Protein AF-A0A8T8SEA4-F1 (afdb_monomer_lite)

Organism: NCBI:txid13290

pLDDT: mean 85.27, std 10.33, range [53.69, 97.31]

Structure (mmCIF, N/CA/C/O backbone):
data_AF-A0A8T8SEA4-F1
#
_entry.id   AF-A0A8T8SEA4-F1
#
loop_
_atom_site.group_PDB
_atom_site.id
_atom_site.type_symbol
_atom_site.label_atom_id
_atom_site.label_alt_id
_atom_site.label_comp_id
_atom_site.label_asym_id
_atom_site.label_entity_id
_atom_site.label_seq_id
_atom_site.pdbx_PDB_ins_code
_atom_site.Cartn_x
_atom_site.Cartn_y
_atom_site.Cartn_z
_atom_site.occupancy
_atom_site.B_iso_or_equiv
_atom_site.auth_seq_id
_atom_site.auth_comp_id
_atom_site.auth_asym_id
_atom_site.auth_atom_id
_atom_site.pdbx_PDB_model_num
ATOM 1 N N . MET A 1 1 ? 4.363 12.316 6.970 1.00 59.62 1 MET A N 1
ATOM 2 C CA . MET A 1 1 ? 4.408 13.245 5.821 1.00 59.62 1 MET A CA 1
ATOM 3 C C . MET A 1 1 ? 4.493 12.408 4.557 1.00 59.62 1 MET A C 1
ATOM 5 O O . MET A 1 1 ? 5.289 11.479 4.533 1.00 59.62 1 MET A O 1
ATOM 9 N N . ILE A 1 2 ? 3.652 12.668 3.554 1.00 75.50 2 ILE A N 1
ATOM 10 C CA . ILE A 1 2 ? 3.739 11.982 2.256 1.00 75.50 2 ILE A CA 1
ATOM 11 C C . ILE A 1 2 ? 5.000 12.452 1.547 1.00 75.50 2 ILE A C 1
ATOM 13 O O . ILE A 1 2 ? 5.141 13.638 1.251 1.00 75.50 2 ILE A O 1
ATOM 17 N N . SER A 1 3 ? 5.918 11.523 1.288 1.00 82.81 3 SER A N 1
ATOM 18 C CA . SER A 1 3 ? 7.099 11.805 0.481 1.00 82.81 3 SER A CA 1
ATOM 19 C C . SER A 1 3 ? 6.691 11.828 -0.989 1.00 82.81 3 SER A C 1
ATOM 21 O O . SER A 1 3 ? 6.716 10.805 -1.669 1.00 82.81 3 SER A O 1
ATOM 23 N N . LYS A 1 4 ? 6.255 12.998 -1.470 1.00 88.56 4 LYS A N 1
ATOM 24 C CA . LYS A 1 4 ? 5.834 13.206 -2.868 1.00 88.56 4 LYS A CA 1
ATOM 25 C C . LYS A 1 4 ? 6.918 12.752 -3.854 1.00 88.56 4 LYS A C 1
ATOM 27 O O . LYS A 1 4 ? 6.603 12.125 -4.854 1.00 88.56 4 LYS A O 1
ATOM 32 N N . TRP A 1 5 ? 8.185 12.971 -3.501 1.00 90.25 5 TRP A N 1
ATOM 33 C CA . TRP A 1 5 ? 9.354 12.569 -4.284 1.00 90.25 5 TRP A CA 1
ATOM 34 C C . TRP A 1 5 ? 9.441 11.063 -4.547 1.00 90.25 5 TRP A C 1
ATOM 36 O O . TRP A 1 5 ? 9.825 10.675 -5.644 1.00 90.25 5 TRP A O 1
ATOM 46 N N . LEU A 1 6 ? 9.046 10.214 -3.589 1.00 92.50 6 LEU A N 1
ATOM 47 C CA . LEU A 1 6 ? 9.066 8.760 -3.792 1.00 92.50 6 LEU A CA 1
ATOM 48 C C . LEU A 1 6 ? 8.032 8.324 -4.832 1.00 92.50 6 LEU A C 1
ATOM 50 O O . LEU A 1 6 ? 8.341 7.514 -5.697 1.00 92.50 6 LEU A O 1
ATOM 54 N N . PHE A 1 7 ? 6.830 8.900 -4.783 1.00 92.38 7 PHE A N 1
ATOM 55 C CA . PHE A 1 7 ? 5.761 8.574 -5.727 1.00 92.38 7 PHE A CA 1
ATOM 56 C C . PHE A 1 7 ? 6.018 9.159 -7.119 1.00 92.38 7 PHE A C 1
ATOM 58 O O . PHE A 1 7 ? 5.872 8.451 -8.111 1.00 92.38 7 PHE A O 1
ATOM 65 N N . SER A 1 8 ? 6.449 10.423 -7.204 1.00 93.31 8 SER A N 1
ATOM 66 C CA . SER A 1 8 ? 6.822 11.046 -8.479 1.00 93.31 8 SER A CA 1
ATOM 67 C C . SER A 1 8 ? 8.018 10.340 -9.120 1.00 93.31 8 SER A C 1
ATOM 69 O O . SER A 1 8 ? 8.001 10.087 -10.319 1.00 93.31 8 SER A O 1
ATOM 71 N N . GLY A 1 9 ? 9.031 9.981 -8.324 1.00 94.25 9 GLY A N 1
ATOM 72 C CA . GLY A 1 9 ? 10.193 9.229 -8.792 1.00 94.25 9 GLY A CA 1
ATOM 73 C C . GLY A 1 9 ? 9.828 7.825 -9.270 1.00 94.25 9 GLY A C 1
ATOM 74 O O . GLY A 1 9 ? 10.262 7.430 -10.345 1.00 94.25 9 GLY A O 1
ATOM 75 N N . ALA A 1 10 ? 8.966 7.109 -8.539 1.00 94.56 10 ALA A N 1
ATOM 76 C CA . ALA A 1 10 ? 8.465 5.805 -8.969 1.00 94.56 10 ALA A CA 1
ATOM 77 C C . ALA A 1 10 ? 7.734 5.880 -10.320 1.00 94.56 10 ALA A C 1
ATOM 79 O O . ALA A 1 10 ? 8.012 5.081 -11.209 1.00 94.56 10 ALA A O 1
ATOM 80 N N . ALA A 1 11 ? 6.856 6.873 -10.500 1.00 93.75 11 ALA A N 1
ATOM 81 C CA . ALA A 1 11 ? 6.133 7.071 -11.755 1.00 93.75 11 ALA A CA 1
ATOM 82 C C . ALA A 1 11 ? 7.068 7.436 -12.921 1.00 93.75 11 ALA A C 1
ATOM 84 O O . ALA A 1 11 ? 6.921 6.897 -14.015 1.00 93.75 11 ALA A O 1
ATOM 85 N N . LEU A 1 12 ? 8.044 8.321 -12.691 1.00 95.75 12 LEU A N 1
ATOM 86 C CA . LEU A 1 12 ? 9.046 8.693 -13.696 1.00 95.75 12 LEU A CA 1
ATOM 87 C C . LEU A 1 12 ? 9.894 7.494 -14.124 1.00 95.75 12 LEU A C 1
ATOM 89 O O . LEU A 1 12 ? 10.120 7.305 -15.316 1.00 95.75 12 LEU A O 1
ATOM 93 N N . LEU A 1 13 ? 10.341 6.682 -13.166 1.00 95.88 13 LEU A N 1
ATOM 94 C CA . LEU A 1 13 ? 11.125 5.480 -13.441 1.00 95.88 13 LEU A CA 1
ATOM 95 C C . LEU A 1 13 ? 10.314 4.421 -14.181 1.00 95.88 13 LEU A C 1
ATOM 97 O O . LEU A 1 13 ? 10.864 3.750 -15.048 1.00 95.88 13 LEU A O 1
ATOM 101 N N . GLU A 1 14 ? 9.015 4.310 -13.904 1.00 94.69 14 GLU A N 1
ATOM 102 C CA . GLU A 1 14 ? 8.158 3.405 -14.665 1.00 94.69 14 GLU A CA 1
ATOM 103 C C . GLU A 1 14 ? 7.888 3.873 -16.087 1.00 94.69 14 GLU A C 1
ATOM 105 O O . GLU A 1 14 ? 7.930 3.084 -17.021 1.00 94.69 14 GLU A O 1
ATOM 110 N N . ILE A 1 15 ? 7.669 5.165 -16.300 1.00 94.25 15 ILE A N 1
ATOM 111 C CA . ILE A 1 15 ? 7.559 5.689 -17.666 1.00 94.25 15 ILE A CA 1
ATOM 112 C C . ILE A 1 15 ? 8.897 5.514 -18.401 1.00 94.25 15 ILE A C 1
ATOM 114 O O . ILE A 1 15 ? 8.921 5.127 -19.568 1.00 94.25 15 ILE A O 1
ATOM 118 N N . GLY A 1 16 ? 10.012 5.750 -17.705 1.00 93.56 16 GLY A N 1
ATOM 119 C CA . GLY A 1 16 ? 11.361 5.564 -18.232 1.00 93.56 16 GLY A CA 1
ATOM 120 C C . GLY A 1 16 ? 11.682 4.112 -18.592 1.00 93.56 16 GLY A C 1
ATOM 121 O O . GLY A 1 16 ? 12.332 3.880 -19.611 1.00 93.56 16 GLY A O 1
ATOM 122 N N . SER A 1 17 ? 11.195 3.137 -17.814 1.00 94.25 17 SER A N 1
ATOM 123 C CA . SER A 1 17 ? 11.365 1.713 -18.123 1.00 94.25 17 SER A CA 1
ATOM 124 C C . SER A 1 17 ? 10.710 1.396 -19.470 1.00 94.25 17 SER A C 1
A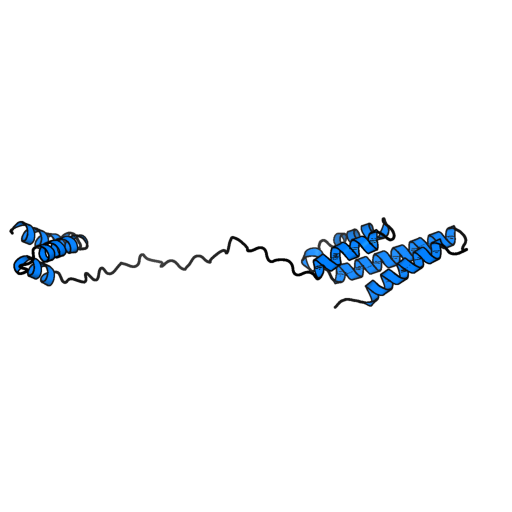TOM 126 O O . SER A 1 17 ? 11.379 0.926 -20.390 1.00 94.25 17 SER A O 1
ATOM 128 N N . TRP A 1 18 ? 9.448 1.781 -19.659 1.00 93.56 18 TRP A N 1
ATOM 129 C CA . TRP A 1 18 ? 8.727 1.583 -20.917 1.00 93.56 18 TRP A CA 1
ATOM 130 C C . TRP A 1 18 ? 9.315 2.367 -22.090 1.00 93.56 18 TRP A C 1
ATOM 132 O O . TRP A 1 18 ? 9.385 1.835 -23.196 1.00 93.56 18 TRP A O 1
ATOM 142 N N . ALA A 1 19 ? 9.810 3.585 -21.863 1.00 93.81 19 ALA A N 1
ATOM 143 C CA . ALA A 1 19 ? 10.525 4.339 -22.891 1.00 93.81 19 ALA A CA 1
ATOM 144 C C . ALA A 1 19 ? 11.782 3.591 -23.369 1.00 93.81 19 ALA A C 1
ATOM 146 O O . ALA A 1 19 ? 12.043 3.532 -24.569 1.00 93.81 19 ALA A O 1
ATOM 147 N N . SER A 1 20 ? 12.516 2.945 -22.456 1.00 92.88 20 SER A N 1
ATOM 148 C CA . SER A 1 20 ? 13.656 2.096 -22.813 1.00 92.88 20 SER A CA 1
ATOM 149 C C . SER A 1 20 ? 13.247 0.869 -23.631 1.00 92.88 20 SER A C 1
ATOM 151 O O . SER A 1 20 ? 14.011 0.441 -24.492 1.00 92.88 20 SER A O 1
ATOM 153 N N . ALA A 1 21 ? 12.067 0.296 -23.389 1.00 90.81 21 ALA A N 1
ATOM 154 C CA . ALA A 1 21 ? 11.589 -0.865 -24.143 1.00 90.81 21 ALA A CA 1
ATOM 155 C C . ALA A 1 21 ? 11.220 -0.531 -25.601 1.00 90.81 21 ALA A C 1
ATOM 157 O O . ALA A 1 21 ? 11.273 -1.411 -26.453 1.00 90.81 21 ALA A O 1
ATOM 158 N N . VAL A 1 22 ? 10.849 0.724 -25.881 1.00 93.25 22 VAL A N 1
ATOM 159 C CA . VAL A 1 22 ? 10.450 1.203 -27.222 1.00 93.25 22 VAL A CA 1
ATOM 160 C C . VAL A 1 22 ? 11.600 1.921 -27.946 1.00 93.25 22 VAL A C 1
ATOM 162 O O . VAL A 1 22 ? 11.490 2.249 -29.121 1.00 93.25 22 VAL A O 1
ATOM 165 N N . SER A 1 23 ? 12.713 2.175 -27.259 1.00 92.25 23 SER A N 1
ATOM 166 C CA . SER A 1 23 ? 13.885 2.822 -27.851 1.00 92.25 23 SER A CA 1
ATOM 167 C C . SER A 1 23 ? 14.616 1.925 -28.859 1.00 92.25 23 SER A C 1
ATOM 169 O O . SER A 1 23 ? 14.666 0.709 -28.684 1.00 92.25 23 SER A O 1
ATOM 171 N N . ASP A 1 24 ? 15.273 2.535 -29.851 1.00 93.00 24 ASP A N 1
ATOM 172 C CA . ASP A 1 24 ? 16.129 1.859 -30.848 1.00 93.00 24 ASP A CA 1
ATOM 173 C C . ASP A 1 24 ? 17.479 1.375 -30.267 1.00 93.00 24 ASP A C 1
ATOM 175 O O . ASP A 1 24 ? 18.524 1.390 -30.922 1.00 93.00 24 ASP A O 1
ATOM 179 N N . LEU A 1 25 ? 17.492 0.969 -28.997 1.00 92.50 25 LEU A N 1
ATOM 180 C CA . LEU A 1 25 ? 18.674 0.435 -28.338 1.00 92.50 25 LEU A CA 1
ATOM 181 C C . LEU A 1 25 ? 18.855 -1.057 -28.649 1.00 92.50 25 LEU A C 1
ATOM 183 O O . LEU A 1 25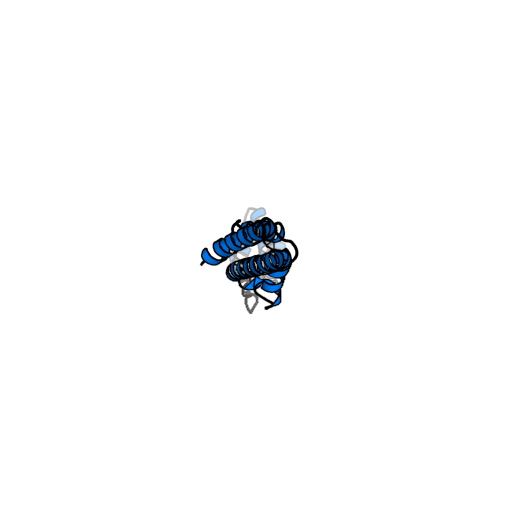 ? 17.884 -1.789 -28.860 1.00 92.50 25 LEU A O 1
ATOM 187 N N . PRO A 1 26 ? 20.098 -1.566 -28.591 1.00 95.94 26 PRO A N 1
ATOM 188 C CA . PRO A 1 26 ? 20.341 -2.999 -28.592 1.00 95.94 26 PRO A CA 1
ATOM 189 C C . PRO A 1 26 ? 19.537 -3.695 -27.486 1.00 95.94 26 PRO A C 1
ATOM 191 O O . PRO A 1 26 ? 19.526 -3.238 -26.343 1.00 95.94 26 PRO A O 1
ATOM 194 N N . VAL A 1 27 ? 18.935 -4.848 -27.799 1.00 94.56 27 VAL A N 1
ATOM 195 C CA . VAL A 1 27 ? 18.001 -5.573 -26.909 1.00 94.56 27 VAL A CA 1
ATOM 196 C C . VAL A 1 27 ? 18.545 -5.768 -25.491 1.00 94.56 27 VAL A C 1
ATOM 198 O O . VAL A 1 27 ? 17.820 -5.583 -24.521 1.00 94.56 27 VAL A O 1
ATOM 201 N N . HIS A 1 28 ? 19.828 -6.103 -25.345 1.00 94.38 28 HIS A N 1
ATOM 202 C CA . HIS A 1 28 ? 20.451 -6.309 -24.035 1.00 94.38 28 HIS A CA 1
ATOM 203 C C . HIS A 1 28 ? 20.549 -5.015 -23.209 1.00 94.38 28 HIS A C 1
ATOM 205 O O . HIS A 1 28 ? 20.360 -5.047 -21.995 1.00 94.38 28 HIS A O 1
ATOM 211 N N . GLN A 1 29 ? 20.813 -3.877 -23.858 1.00 95.31 29 GLN A N 1
ATOM 212 C CA . GLN A 1 29 ? 20.866 -2.567 -23.203 1.00 95.31 29 GLN A CA 1
ATOM 213 C C . GLN A 1 29 ? 19.459 -2.116 -22.828 1.00 95.31 29 GLN A C 1
ATOM 215 O O . GLN A 1 29 ? 19.236 -1.737 -21.681 1.00 95.31 29 GLN A O 1
ATOM 220 N N . ALA A 1 30 ? 18.507 -2.243 -23.758 1.00 95.00 30 ALA A N 1
ATOM 221 C CA . ALA A 1 30 ? 17.101 -1.940 -23.521 1.00 95.00 30 ALA A CA 1
ATOM 222 C C . ALA A 1 30 ? 16.531 -2.775 -22.364 1.00 95.00 30 ALA A C 1
ATOM 224 O O . ALA A 1 30 ? 15.882 -2.232 -21.476 1.00 95.00 30 ALA A O 1
ATOM 225 N N . ALA A 1 31 ? 16.826 -4.078 -22.319 1.00 94.38 31 ALA A N 1
ATOM 226 C CA . ALA A 1 31 ? 16.386 -4.969 -21.249 1.00 94.38 31 ALA A CA 1
ATOM 227 C C . ALA A 1 31 ? 17.002 -4.607 -19.889 1.00 94.38 31 ALA A C 1
ATOM 229 O O . ALA A 1 31 ? 16.303 -4.621 -18.877 1.00 94.38 31 ALA A O 1
ATOM 230 N N . LEU A 1 32 ? 18.294 -4.258 -19.848 1.00 96.06 32 LEU A N 1
ATOM 231 C CA . LEU A 1 32 ? 18.966 -3.861 -18.609 1.00 96.06 32 LEU A CA 1
ATOM 232 C C . LEU A 1 32 ? 18.426 -2.527 -18.070 1.00 96.06 32 LEU A C 1
ATOM 234 O O . LEU A 1 32 ? 18.147 -2.405 -16.875 1.00 96.06 32 LEU A O 1
ATOM 238 N N . LEU A 1 33 ? 18.256 -1.535 -18.945 1.00 95.88 33 LEU A N 1
ATOM 239 C CA . LEU A 1 33 ? 17.671 -0.236 -18.605 1.00 95.88 33 LEU A CA 1
ATOM 240 C C . LEU A 1 33 ? 16.219 -0.391 -18.152 1.00 95.88 33 LEU A C 1
ATOM 242 O O . LEU A 1 33 ? 15.851 0.146 -17.111 1.00 95.88 33 LEU A O 1
ATOM 246 N N . TYR A 1 34 ? 15.428 -1.196 -18.865 1.00 96.00 34 TYR A N 1
ATOM 247 C CA . TYR A 1 34 ? 14.064 -1.533 -18.474 1.00 96.00 34 TYR A CA 1
ATOM 248 C C . TYR A 1 34 ? 14.023 -2.150 -17.073 1.00 96.00 34 TYR A C 1
ATOM 250 O O . TYR A 1 34 ? 13.361 -1.618 -16.186 1.00 96.00 34 TYR A O 1
ATOM 258 N N . ALA A 1 35 ? 14.761 -3.241 -16.846 1.00 95.69 35 ALA A N 1
ATOM 259 C CA . ALA A 1 35 ? 14.715 -3.984 -15.589 1.00 95.69 35 ALA A CA 1
ATOM 260 C C . ALA A 1 35 ? 15.225 -3.156 -14.400 1.00 95.69 35 ALA A C 1
ATOM 262 O O . ALA A 1 35 ? 14.649 -3.219 -13.312 1.00 95.69 35 ALA A O 1
ATOM 263 N N . SER A 1 36 ? 16.277 -2.356 -14.598 1.00 96.44 36 SER A N 1
ATOM 264 C CA . SER A 1 36 ? 16.821 -1.489 -13.549 1.00 96.44 36 SER A CA 1
ATOM 265 C C . SER A 1 36 ? 15.891 -0.320 -13.224 1.00 96.44 36 SER A C 1
ATOM 267 O O . SER A 1 36 ? 15.625 -0.078 -12.045 1.00 96.44 36 SER A O 1
ATOM 269 N N . ALA A 1 37 ? 15.334 0.359 -14.232 1.00 96.31 37 ALA A N 1
ATOM 270 C CA . ALA A 1 37 ? 14.377 1.444 -14.029 1.00 96.31 37 ALA A CA 1
ATOM 271 C C . ALA A 1 37 ? 13.078 0.932 -13.389 1.00 96.31 37 ALA A C 1
ATOM 273 O O . ALA A 1 37 ? 12.638 1.479 -12.378 1.00 96.31 37 ALA A O 1
ATOM 274 N N . HIS A 1 38 ? 12.518 -0.168 -13.901 1.00 96.81 38 HIS A N 1
ATOM 275 C CA . HIS A 1 38 ? 11.324 -0.809 -13.349 1.00 96.81 38 HIS A CA 1
ATOM 276 C C . HIS A 1 38 ? 11.549 -1.294 -11.906 1.00 96.81 38 HIS A C 1
ATOM 278 O O . HIS A 1 38 ? 10.728 -1.049 -11.017 1.00 96.81 38 HIS A O 1
ATOM 284 N N . GLY A 1 39 ? 12.697 -1.927 -11.642 1.00 96.88 39 GLY A N 1
ATOM 285 C CA . GLY A 1 39 ? 13.094 -2.369 -10.306 1.00 96.88 39 GLY A CA 1
ATOM 286 C C . GLY A 1 39 ? 13.229 -1.215 -9.319 1.00 96.88 39 GLY A C 1
ATOM 287 O O . GLY A 1 39 ? 12.679 -1.270 -8.217 1.00 96.88 39 GLY A O 1
ATOM 288 N N . LEU A 1 40 ? 13.901 -0.134 -9.719 1.00 97.31 40 LEU A N 1
ATOM 289 C CA . LEU A 1 40 ? 14.064 1.045 -8.874 1.00 97.31 40 LEU A CA 1
ATOM 290 C C . LEU A 1 40 ? 12.724 1.760 -8.640 1.00 97.31 40 LEU A C 1
ATOM 292 O O . LEU A 1 40 ? 12.430 2.144 -7.508 1.00 97.31 40 LEU A O 1
ATOM 296 N N . GLY A 1 41 ? 11.879 1.871 -9.669 1.00 96.50 41 GLY A N 1
ATOM 297 C CA . GLY A 1 41 ? 10.536 2.440 -9.562 1.00 96.50 41 GLY A CA 1
ATOM 298 C C . GLY A 1 41 ? 9.650 1.650 -8.598 1.00 96.50 41 GLY A C 1
ATOM 299 O O . GLY A 1 41 ? 9.055 2.223 -7.682 1.00 96.50 41 GLY A O 1
ATOM 300 N N . SER A 1 42 ? 9.655 0.321 -8.722 1.00 96.88 42 SER A N 1
ATOM 301 C CA . SER A 1 42 ? 8.959 -0.595 -7.811 1.00 96.88 42 SER A CA 1
ATOM 302 C C . SER A 1 42 ? 9.458 -0.473 -6.368 1.00 96.88 42 SER A C 1
ATOM 304 O O . SER A 1 42 ? 8.656 -0.455 -5.431 1.00 96.88 42 SER A O 1
ATOM 306 N N . ALA A 1 43 ? 10.771 -0.334 -6.161 1.00 96.56 43 ALA A N 1
ATOM 307 C CA . ALA A 1 43 ? 11.354 -0.133 -4.834 1.00 96.56 43 ALA A CA 1
ATOM 308 C C . ALA A 1 43 ? 10.951 1.219 -4.222 1.00 96.56 43 ALA A C 1
ATOM 310 O O . ALA A 1 43 ? 10.580 1.280 -3.047 1.00 96.56 43 ALA A O 1
ATOM 311 N N . MET A 1 44 ? 10.963 2.298 -5.014 1.00 96.06 44 MET A N 1
ATOM 312 C CA . MET A 1 44 ? 10.526 3.626 -4.570 1.00 96.06 44 MET A CA 1
ATOM 313 C C . MET A 1 44 ? 9.039 3.646 -4.211 1.00 96.06 44 MET A C 1
ATOM 315 O O . MET A 1 44 ? 8.671 4.221 -3.182 1.00 96.06 44 MET A O 1
ATOM 319 N N . LEU A 1 45 ? 8.193 2.977 -5.001 1.00 94.88 45 LEU A N 1
ATOM 320 C CA . LEU A 1 45 ? 6.771 2.821 -4.703 1.00 94.88 45 LEU A CA 1
ATOM 321 C C . LEU A 1 45 ? 6.567 2.059 -3.390 1.00 94.88 45 LEU A C 1
ATOM 323 O O . LEU A 1 45 ? 5.864 2.541 -2.499 1.00 94.88 45 LEU A O 1
ATOM 327 N N . ALA A 1 46 ? 7.214 0.900 -3.244 1.00 95.06 46 ALA A N 1
ATOM 328 C CA . ALA A 1 46 ? 7.121 0.081 -2.042 1.00 95.06 46 ALA A CA 1
ATOM 329 C C . ALA A 1 46 ? 7.572 0.850 -0.792 1.00 95.06 46 ALA A C 1
ATOM 331 O O . ALA A 1 46 ? 6.873 0.838 0.224 1.00 95.06 46 ALA A O 1
ATOM 332 N N . ALA A 1 47 ? 8.681 1.591 -0.876 1.00 94.00 47 ALA A N 1
ATOM 333 C CA . ALA A 1 47 ? 9.160 2.449 0.204 1.00 94.00 47 ALA A CA 1
ATOM 334 C C . ALA A 1 47 ? 8.171 3.582 0.526 1.00 94.00 47 ALA A C 1
ATOM 336 O O . ALA A 1 47 ? 7.843 3.803 1.695 1.00 94.00 47 ALA A O 1
ATOM 337 N N . GLY A 1 48 ? 7.653 4.276 -0.494 1.00 93.19 48 GLY A N 1
ATOM 338 C CA . GLY A 1 48 ? 6.685 5.363 -0.327 1.00 93.19 48 GLY A CA 1
ATOM 339 C C . GLY A 1 48 ? 5.405 4.903 0.368 1.00 93.19 48 GLY A C 1
ATOM 340 O O . GLY A 1 48 ? 4.913 5.561 1.287 1.00 93.19 48 GLY A O 1
ATOM 341 N N . ILE A 1 49 ? 4.909 3.730 -0.013 1.00 92.38 49 ILE A N 1
ATOM 342 C CA . ILE A 1 49 ? 3.725 3.108 0.573 1.00 92.38 49 ILE A CA 1
ATOM 343 C C . ILE A 1 49 ? 4.002 2.615 1.991 1.00 92.38 49 ILE A C 1
ATOM 345 O O . ILE A 1 49 ? 3.235 2.919 2.903 1.00 92.38 49 ILE A O 1
ATOM 349 N N . TRP A 1 50 ? 5.110 1.914 2.221 1.00 92.06 50 TRP A N 1
ATOM 350 C CA . TRP A 1 50 ? 5.478 1.423 3.550 1.00 92.06 50 TRP A CA 1
ATOM 351 C C . TRP A 1 50 ? 5.637 2.560 4.576 1.00 92.06 50 TRP A C 1
ATOM 353 O O . TRP A 1 50 ? 5.192 2.439 5.722 1.00 92.06 50 TRP A O 1
ATOM 363 N N . LEU A 1 51 ? 6.178 3.709 4.155 1.00 90.50 51 LEU A N 1
ATOM 364 C CA . LEU A 1 51 ? 6.251 4.925 4.974 1.00 90.50 51 LEU A CA 1
ATOM 365 C C . LEU A 1 51 ? 4.875 5.539 5.269 1.00 90.50 51 LEU A C 1
ATOM 367 O O . LEU A 1 51 ? 4.712 6.195 6.304 1.00 90.50 51 LEU A O 1
ATOM 371 N N . LEU A 1 52 ? 3.890 5.325 4.395 1.00 90.12 52 LEU A N 1
ATOM 372 C CA . LEU A 1 52 ? 2.513 5.785 4.567 1.00 90.12 52 LEU A CA 1
ATOM 373 C C . LEU A 1 52 ? 1.674 4.830 5.434 1.00 90.12 52 LEU A C 1
ATOM 375 O O . LEU A 1 52 ? 0.740 5.270 6.105 1.00 90.12 52 LEU A O 1
ATOM 379 N N . LEU A 1 53 ? 2.023 3.540 5.476 1.00 89.62 53 LEU A N 1
ATOM 380 C CA . LEU A 1 53 ? 1.300 2.530 6.248 1.00 89.62 53 LEU A CA 1
ATOM 381 C C . LEU A 1 53 ? 1.275 2.861 7.759 1.00 89.62 53 LEU A C 1
ATOM 383 O O . LEU A 1 53 ? 2.309 3.221 8.338 1.00 89.62 53 LEU A O 1
ATOM 387 N N . PRO A 1 54 ? 0.129 2.672 8.445 1.00 87.19 54 PRO A N 1
ATOM 388 C CA . PRO A 1 54 ? 0.045 2.678 9.905 1.00 87.19 54 PRO A CA 1
ATOM 389 C C . PRO A 1 54 ? 0.975 1.637 10.543 1.00 87.19 54 PRO A C 1
ATOM 391 O O . PRO A 1 54 ? 1.152 0.552 9.992 1.00 87.19 54 PRO A O 1
ATOM 394 N N . ARG A 1 55 ? 1.498 1.916 11.750 1.00 85.25 55 ARG A N 1
ATOM 395 C CA . ARG A 1 55 ? 2.460 1.040 12.461 1.00 85.25 55 ARG A CA 1
ATOM 396 C C . ARG A 1 55 ? 2.045 -0.437 12.496 1.00 85.25 55 ARG A C 1
ATOM 398 O O . ARG A 1 55 ? 2.887 -1.296 12.279 1.00 85.25 55 ARG A O 1
ATOM 405 N N . ARG A 1 56 ? 0.749 -0.723 12.669 1.00 85.81 56 ARG A N 1
ATOM 406 C CA . ARG A 1 56 ? 0.201 -2.092 12.701 1.00 85.81 56 ARG A CA 1
ATOM 407 C C . ARG A 1 56 ? 0.423 -2.915 11.423 1.00 85.81 56 ARG A C 1
ATOM 409 O O . ARG A 1 56 ? 0.420 -4.129 11.508 1.00 85.81 56 ARG A O 1
ATOM 416 N N . TYR A 1 57 ? 0.588 -2.273 10.263 1.00 85.62 57 TYR A N 1
ATOM 417 C CA . TYR A 1 57 ? 0.787 -2.954 8.973 1.00 85.62 57 TYR A CA 1
ATOM 418 C C . TYR A 1 57 ? 2.246 -2.945 8.504 1.00 85.62 57 TYR A C 1
ATOM 420 O O . TYR A 1 57 ? 2.582 -3.583 7.509 1.00 85.62 57 TYR A O 1
ATOM 428 N N . ARG A 1 58 ? 3.129 -2.213 9.197 1.00 86.44 58 ARG A N 1
ATOM 429 C CA . ARG A 1 58 ? 4.568 -2.204 8.886 1.00 86.44 58 ARG A CA 1
ATOM 430 C C . ARG A 1 58 ? 5.274 -3.477 9.343 1.00 86.44 58 ARG A C 1
ATOM 432 O O . ARG A 1 58 ? 6.362 -3.757 8.850 1.00 86.44 58 ARG A O 1
ATOM 439 N N . TYR A 1 59 ? 4.662 -4.213 10.270 1.00 83.31 59 TYR A N 1
ATOM 440 C CA . TYR A 1 59 ? 5.177 -5.456 10.826 1.00 83.31 59 TYR A CA 1
ATOM 441 C C . TYR A 1 59 ? 4.392 -6.659 10.284 1.00 83.31 59 TYR A C 1
ATOM 443 O O . TYR A 1 59 ? 3.178 -6.542 10.107 1.00 83.31 59 TYR A O 1
ATOM 451 N N . PRO A 1 60 ? 5.052 -7.805 10.046 1.00 84.69 60 PRO A N 1
ATOM 452 C CA . PRO A 1 60 ? 6.469 -8.080 10.301 1.00 84.69 60 PRO A CA 1
ATOM 453 C C . PRO A 1 60 ? 7.392 -7.492 9.217 1.00 84.69 60 PRO A C 1
ATOM 455 O O . PRO A 1 60 ? 7.176 -7.676 8.019 1.00 84.69 60 PRO A O 1
ATOM 458 N N . PHE A 1 61 ? 8.442 -6.785 9.638 1.00 81.88 61 PHE A N 1
ATOM 459 C CA . PHE A 1 61 ? 9.545 -6.404 8.752 1.00 81.88 61 PHE A CA 1
ATOM 460 C C . PHE A 1 61 ? 10.453 -7.630 8.542 1.00 81.88 61 PHE A C 1
ATOM 462 O O . PHE A 1 61 ? 10.679 -8.347 9.519 1.00 81.88 61 PHE A O 1
ATOM 469 N N . PRO A 1 62 ? 10.969 -7.905 7.327 1.00 90.06 62 PRO A N 1
ATOM 470 C CA . PRO A 1 62 ? 10.889 -7.112 6.090 1.00 90.06 62 PRO A CA 1
ATOM 471 C C . PRO A 1 62 ? 9.731 -7.484 5.142 1.00 90.06 62 PRO A C 1
ATOM 473 O O . PRO A 1 62 ? 9.624 -6.927 4.053 1.00 90.06 62 PRO A O 1
ATOM 476 N N . TRP A 1 63 ? 8.850 -8.405 5.531 1.00 92.69 63 TRP A N 1
ATOM 477 C CA . TRP A 1 63 ? 7.862 -9.010 4.629 1.00 92.69 63 TRP A CA 1
ATOM 478 C C . TRP A 1 63 ? 6.822 -8.035 4.069 1.00 92.69 63 TRP A C 1
ATOM 480 O O . TRP A 1 63 ? 6.443 -8.155 2.910 1.00 92.69 63 TRP A O 1
ATOM 490 N N . SER A 1 64 ? 6.385 -7.049 4.858 1.00 91.00 64 SER A N 1
ATOM 491 C CA . SER A 1 64 ? 5.397 -6.047 4.419 1.00 91.00 64 SER A CA 1
ATOM 492 C C . SER A 1 64 ? 5.863 -5.223 3.198 1.00 91.00 64 SER A C 1
ATOM 494 O O . SER A 1 64 ? 5.201 -5.284 2.158 1.00 91.00 64 SER A O 1
ATOM 496 N N . PRO A 1 65 ? 7.002 -4.498 3.248 1.00 93.06 65 PRO A N 1
ATOM 497 C CA . PRO A 1 65 ? 7.508 -3.787 2.072 1.00 93.06 65 PRO A CA 1
ATOM 498 C C . PRO A 1 65 ? 7.945 -4.738 0.950 1.00 93.06 65 PRO A C 1
ATOM 500 O O . PRO A 1 65 ? 7.768 -4.397 -0.218 1.00 93.06 65 PRO A O 1
ATOM 503 N N . LEU A 1 66 ? 8.454 -5.932 1.282 1.00 95.25 66 LEU A N 1
ATOM 504 C CA . LEU A 1 66 ? 8.846 -6.928 0.283 1.00 95.25 66 LEU A CA 1
ATOM 505 C C . LEU A 1 66 ? 7.648 -7.404 -0.545 1.00 95.25 66 LEU A C 1
ATOM 507 O O . LEU A 1 66 ? 7.747 -7.470 -1.761 1.00 95.25 66 LEU A O 1
ATOM 511 N N . PHE A 1 67 ? 6.504 -7.667 0.088 1.00 93.50 67 PHE A N 1
ATOM 512 C CA . PHE A 1 67 ? 5.282 -8.059 -0.611 1.00 93.50 67 PHE A CA 1
ATOM 513 C C . PHE A 1 67 ? 4.820 -6.981 -1.599 1.00 93.50 67 PHE A C 1
ATOM 515 O O . PHE A 1 67 ? 4.518 -7.284 -2.753 1.00 93.50 67 PHE A O 1
ATOM 522 N N . ILE A 1 68 ? 4.816 -5.715 -1.170 1.00 93.88 68 ILE A N 1
ATOM 523 C CA . ILE A 1 68 ? 4.440 -4.584 -2.030 1.00 93.88 68 ILE A CA 1
ATOM 524 C C . ILE A 1 68 ? 5.403 -4.477 -3.220 1.00 93.88 68 ILE A C 1
ATOM 526 O O . ILE A 1 68 ? 4.959 -4.299 -4.356 1.00 93.88 68 ILE A O 1
ATOM 530 N N . PHE A 1 69 ? 6.706 -4.623 -2.968 1.00 96.44 69 PHE A N 1
ATOM 531 C CA . PHE A 1 69 ? 7.722 -4.645 -4.015 1.00 96.44 69 PHE A CA 1
ATOM 532 C C . PHE A 1 69 ? 7.495 -5.798 -4.998 1.00 96.44 69 PHE A C 1
ATOM 534 O O . PHE A 1 69 ? 7.442 -5.554 -6.195 1.00 96.44 69 PHE A O 1
ATOM 541 N N . SER A 1 70 ? 7.295 -7.027 -4.517 1.00 95.50 70 SER A N 1
ATOM 542 C CA . SER A 1 70 ? 7.097 -8.204 -5.368 1.00 95.50 70 SER A CA 1
ATOM 543 C C . SER A 1 70 ? 5.886 -8.061 -6.286 1.00 95.50 70 SER A C 1
ATOM 545 O O . SER A 1 70 ? 5.998 -8.322 -7.479 1.00 95.50 70 SER A O 1
ATOM 547 N N . VAL A 1 71 ? 4.744 -7.604 -5.764 1.00 94.62 71 VAL A N 1
ATOM 548 C CA . VAL A 1 71 ? 3.544 -7.378 -6.589 1.00 94.62 71 VAL A CA 1
ATOM 549 C C . VAL A 1 71 ? 3.794 -6.305 -7.651 1.00 94.62 71 VAL A C 1
ATOM 551 O O . VAL A 1 71 ? 3.331 -6.444 -8.779 1.00 94.62 71 VAL A O 1
ATOM 554 N N . SER A 1 72 ? 4.541 -5.255 -7.305 1.00 95.00 72 SER A N 1
ATOM 555 C CA . SER A 1 72 ? 4.848 -4.161 -8.234 1.00 95.00 72 SER A CA 1
ATOM 556 C C . SER A 1 72 ? 5.859 -4.573 -9.310 1.00 95.00 72 SER A C 1
ATOM 558 O O . SER A 1 72 ? 5.690 -4.198 -10.462 1.00 95.00 72 SER A O 1
ATOM 560 N N . PHE A 1 73 ? 6.863 -5.375 -8.939 1.00 96.06 73 PHE A N 1
ATOM 561 C CA . PHE A 1 73 ? 7.986 -5.757 -9.796 1.00 96.06 73 PHE A CA 1
ATOM 562 C C . PHE A 1 73 ? 7.681 -6.927 -10.742 1.00 96.06 73 PHE A C 1
ATOM 564 O O . PHE A 1 73 ? 8.126 -6.952 -11.884 1.00 96.06 73 PHE A O 1
ATOM 571 N N . PHE A 1 74 ? 6.939 -7.940 -10.284 1.00 95.31 74 PHE A N 1
ATOM 572 C CA . PHE A 1 74 ? 6.643 -9.111 -11.122 1.00 95.31 74 PHE A CA 1
ATOM 573 C C . PHE A 1 74 ? 5.461 -8.896 -12.069 1.00 95.31 74 PHE A C 1
ATOM 575 O O . PHE A 1 74 ? 5.240 -9.708 -12.966 1.00 95.31 74 PHE A O 1
ATOM 582 N N . ILE A 1 75 ? 4.704 -7.813 -11.884 1.00 92.69 75 ILE A N 1
ATOM 583 C CA . ILE A 1 75 ? 3.582 -7.447 -12.743 1.00 92.69 75 ILE A CA 1
ATOM 584 C C . ILE A 1 75 ? 3.818 -6.015 -13.240 1.00 92.69 75 ILE A C 1
ATOM 586 O O . ILE A 1 75 ? 3.272 -5.072 -12.665 1.00 92.69 75 ILE A O 1
ATOM 590 N N . PRO A 1 76 ? 4.621 -5.813 -14.297 1.00 86.56 76 PRO A N 1
ATOM 591 C CA . PRO A 1 76 ? 4.927 -4.474 -14.779 1.00 86.56 76 PRO A CA 1
ATOM 592 C C . PRO A 1 76 ? 3.670 -3.710 -15.189 1.00 86.56 76 PRO A C 1
ATOM 594 O O . PRO A 1 76 ? 2.719 -4.298 -15.711 1.00 86.56 76 PRO A O 1
ATOM 597 N N . LEU A 1 77 ? 3.671 -2.390 -14.973 1.00 83.81 77 LEU A N 1
ATOM 598 C CA . LEU A 1 77 ? 2.554 -1.471 -15.235 1.00 83.81 77 LEU A CA 1
ATOM 599 C C . LEU A 1 77 ? 1.318 -1.711 -14.340 1.00 83.81 77 LEU A C 1
ATOM 601 O O . LEU A 1 77 ? 0.924 -0.836 -13.566 1.00 83.81 77 LEU A O 1
ATOM 605 N N . ILE A 1 78 ? 0.724 -2.906 -14.397 1.00 91.25 78 ILE A N 1
ATOM 606 C CA . ILE A 1 78 ? -0.473 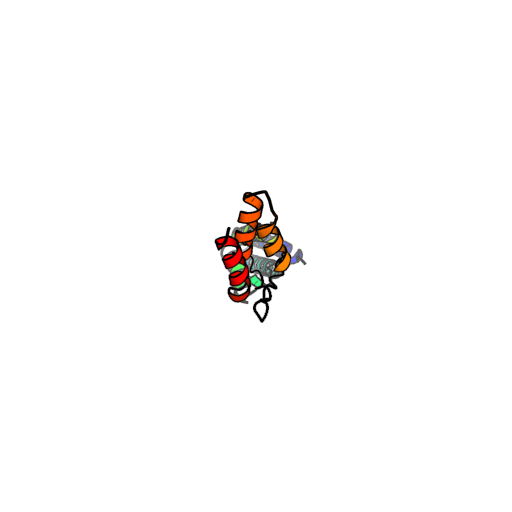-3.285 -13.631 1.00 91.25 78 ILE A CA 1
ATOM 607 C C . ILE A 1 78 ? -0.165 -3.353 -12.133 1.00 91.25 78 ILE A C 1
ATOM 609 O O . ILE A 1 78 ? -1.003 -2.957 -11.329 1.00 91.25 78 ILE A O 1
ATOM 613 N N . GLY A 1 79 ? 1.025 -3.807 -11.741 1.00 90.81 79 GLY A N 1
ATOM 614 C CA . GLY A 1 79 ? 1.454 -3.898 -10.348 1.00 90.81 79 GLY A CA 1
ATOM 615 C C . GLY A 1 79 ? 1.466 -2.532 -9.671 1.00 90.81 79 GLY A C 1
ATOM 616 O O . GLY A 1 79 ? 0.804 -2.356 -8.649 1.00 90.81 79 GLY A O 1
ATOM 617 N N . MET A 1 80 ? 2.116 -1.532 -10.279 1.00 89.81 80 MET A N 1
ATOM 618 C CA . MET A 1 80 ? 2.115 -0.156 -9.762 1.00 89.81 80 MET A CA 1
ATOM 619 C C . MET A 1 80 ? 0.691 0.400 -9.641 1.00 89.81 80 MET A C 1
ATOM 621 O O . MET A 1 80 ? 0.309 0.909 -8.583 1.00 89.81 80 MET A O 1
ATOM 625 N N . ILE A 1 81 ? -0.100 0.303 -10.715 1.00 93.00 81 ILE A N 1
ATOM 626 C CA . ILE A 1 81 ? -1.462 0.851 -10.755 1.00 93.00 81 ILE A CA 1
ATOM 627 C C . ILE A 1 81 ? -2.354 0.142 -9.732 1.00 93.00 81 ILE A C 1
ATOM 629 O O . ILE A 1 81 ? -3.045 0.799 -8.958 1.00 93.00 81 ILE A O 1
ATOM 633 N N . GLY A 1 82 ? -2.318 -1.187 -9.684 1.00 92.56 82 GLY A N 1
ATOM 634 C CA . GLY A 1 82 ? -3.120 -2.000 -8.776 1.00 92.56 82 GLY A CA 1
ATOM 635 C C . GLY A 1 82 ? -2.776 -1.742 -7.313 1.00 92.56 82 GLY A C 1
ATOM 636 O O . GLY A 1 82 ? -3.673 -1.554 -6.492 1.00 92.56 82 GLY A O 1
ATOM 637 N N . VAL A 1 83 ? -1.487 -1.643 -6.985 1.00 92.56 83 VAL A N 1
ATOM 638 C CA . VAL A 1 83 ? -1.025 -1.299 -5.636 1.00 92.56 83 VAL A CA 1
ATOM 639 C C . VAL A 1 83 ? -1.487 0.109 -5.246 1.00 92.56 83 VAL A C 1
ATOM 641 O O . VAL A 1 83 ? -2.003 0.301 -4.140 1.00 92.56 83 VAL A O 1
ATOM 644 N N . ALA A 1 84 ? -1.368 1.090 -6.146 1.00 90.12 84 ALA A N 1
ATOM 645 C CA . ALA A 1 84 ? -1.843 2.446 -5.893 1.00 90.12 84 ALA A CA 1
ATOM 646 C C . ALA A 1 84 ? -3.372 2.484 -5.691 1.00 90.12 84 ALA A C 1
ATOM 648 O O . ALA A 1 84 ? -3.860 3.008 -4.688 1.00 90.12 84 ALA A O 1
ATOM 649 N N . LEU A 1 85 ? -4.139 1.866 -6.589 1.00 91.88 85 LEU A N 1
ATOM 650 C CA . LEU A 1 85 ? -5.600 1.838 -6.518 1.00 91.88 85 LEU A CA 1
ATOM 651 C C . LEU A 1 85 ? -6.137 1.028 -5.334 1.00 91.88 85 LEU A C 1
ATOM 653 O O . LEU A 1 85 ? -7.221 1.329 -4.847 1.00 91.88 85 LEU A O 1
ATOM 657 N N . ALA A 1 86 ? -5.409 0.032 -4.835 1.00 90.62 86 ALA A N 1
ATOM 658 C CA . ALA A 1 86 ? -5.815 -0.704 -3.643 1.00 90.62 86 ALA A CA 1
ATOM 659 C C . ALA A 1 86 ? -5.538 0.094 -2.360 1.00 90.62 86 ALA A C 1
ATOM 661 O O . ALA A 1 86 ? -6.380 0.167 -1.460 1.00 90.62 86 ALA A O 1
ATOM 662 N N . LEU A 1 87 ? -4.349 0.696 -2.258 1.00 88.69 87 LEU A N 1
ATOM 663 C CA . LEU A 1 87 ? -3.871 1.253 -0.994 1.00 88.69 87 LEU A CA 1
ATOM 664 C C . LEU A 1 87 ? -4.276 2.704 -0.776 1.00 88.69 87 LEU A C 1
ATOM 666 O O . LEU A 1 87 ? -4.611 3.049 0.356 1.00 88.69 87 LEU A O 1
ATOM 670 N N . PHE A 1 88 ? -4.310 3.553 -1.807 1.00 88.38 88 PHE A N 1
ATOM 671 C CA . PHE A 1 88 ? -4.736 4.943 -1.621 1.00 88.38 88 PHE A CA 1
ATOM 672 C C . PHE A 1 88 ? -6.182 5.021 -1.098 1.00 88.38 88 PHE A C 1
ATOM 674 O O . PHE A 1 88 ? -6.387 5.609 -0.036 1.00 88.38 88 PHE A O 1
ATOM 681 N N . PRO A 1 89 ? -7.189 4.368 -1.702 1.00 87.06 89 PRO A N 1
ATOM 682 C CA . PRO A 1 89 ? -8.537 4.385 -1.146 1.00 87.06 89 PRO A CA 1
ATOM 683 C C . PRO A 1 89 ? -8.589 3.817 0.273 1.00 87.06 89 PRO A C 1
ATOM 685 O O . PRO A 1 89 ? -9.208 4.416 1.143 1.00 87.06 89 PRO A O 1
ATOM 688 N N . ALA A 1 90 ? -7.878 2.722 0.552 1.00 85.75 90 ALA A N 1
ATOM 689 C CA . ALA A 1 90 ? -7.844 2.134 1.890 1.00 85.75 90 ALA A CA 1
ATOM 690 C C . ALA A 1 90 ? -7.210 3.050 2.959 1.00 85.75 90 ALA A C 1
ATOM 692 O O . ALA A 1 90 ? -7.552 2.937 4.139 1.00 85.75 90 ALA A O 1
ATOM 693 N N . LEU A 1 91 ? -6.285 3.931 2.564 1.00 83.62 91 LEU A N 1
ATOM 694 C CA . LEU A 1 91 ? -5.576 4.851 3.458 1.00 83.62 91 LEU A CA 1
ATOM 695 C C . LEU A 1 91 ? -6.285 6.202 3.622 1.00 83.62 91 LEU A C 1
ATOM 697 O O . LEU A 1 91 ? -6.193 6.785 4.702 1.00 83.62 91 LEU A O 1
ATOM 701 N N . TYR A 1 92 ? -6.982 6.693 2.592 1.00 83.06 92 TYR A N 1
ATOM 702 C CA . TYR A 1 92 ? -7.623 8.014 2.604 1.00 83.06 92 TYR A CA 1
ATOM 703 C C . TYR A 1 92 ? -9.141 7.977 2.794 1.00 83.06 92 TYR A C 1
ATOM 705 O O . TYR A 1 92 ? -9.694 8.963 3.284 1.00 83.06 92 TYR A O 1
ATOM 713 N N . LEU A 1 93 ? -9.840 6.886 2.449 1.00 83.62 93 LEU A N 1
ATOM 714 C CA . LEU A 1 93 ? -11.277 6.820 2.720 1.00 83.62 93 LEU A CA 1
ATOM 715 C C . LEU A 1 93 ? -11.529 6.565 4.211 1.00 83.62 93 LEU A C 1
ATOM 717 O O . LEU A 1 93 ? -10.923 5.668 4.810 1.00 83.62 93 LEU A O 1
ATOM 721 N N . PRO A 1 94 ? -12.473 7.304 4.819 1.00 72.38 94 PRO A N 1
ATOM 722 C CA . PRO A 1 94 ? -12.854 7.082 6.199 1.00 72.38 94 PRO A CA 1
ATOM 723 C C . PRO A 1 94 ? -13.420 5.672 6.347 1.00 72.38 94 PRO A C 1
ATOM 725 O O . PRO A 1 94 ? -14.456 5.310 5.783 1.00 72.38 94 PRO A O 1
ATOM 728 N N . ARG A 1 95 ? -12.733 4.855 7.147 1.00 72.25 95 ARG A N 1
ATOM 729 C CA . ARG A 1 95 ? -13.231 3.534 7.516 1.00 72.25 95 ARG A CA 1
ATOM 730 C C . ARG A 1 95 ? -14.504 3.731 8.332 1.00 72.25 95 ARG A C 1
ATOM 732 O O . ARG A 1 95 ? -14.447 4.313 9.415 1.00 72.25 95 ARG A O 1
ATOM 739 N N . LYS A 1 96 ? -15.642 3.225 7.842 1.00 74.31 96 LYS A N 1
ATOM 740 C CA . LYS A 1 96 ? -16.881 3.179 8.631 1.00 74.31 96 LYS A CA 1
ATOM 741 C C . LYS A 1 96 ? -16.560 2.460 9.943 1.00 74.31 96 LYS A C 1
ATOM 743 O O . LYS A 1 96 ? -16.177 1.287 9.924 1.00 74.31 96 LYS A O 1
ATOM 748 N N . ARG A 1 97 ? -16.634 3.174 11.074 1.00 68.56 97 ARG A N 1
ATOM 749 C CA . ARG A 1 97 ? -16.519 2.547 12.394 1.00 68.56 97 ARG A CA 1
ATOM 750 C C . ARG A 1 97 ? -17.661 1.548 12.475 1.00 68.56 97 ARG A C 1
ATOM 752 O O . ARG A 1 97 ? -18.823 1.940 12.431 1.00 68.56 97 ARG A O 1
ATOM 759 N N . LYS A 1 98 ? -17.329 0.258 12.525 1.00 69.69 98 LYS A N 1
ATOM 760 C CA . LYS A 1 98 ? -18.324 -0.740 12.900 1.00 69.69 98 LYS A CA 1
ATOM 761 C C . LYS A 1 98 ? -18.791 -0.352 14.298 1.00 69.69 98 LYS A C 1
ATOM 763 O O . LYS A 1 98 ? -17.945 -0.147 15.170 1.00 69.69 98 LYS A O 1
ATOM 768 N N . VAL A 1 99 ? -20.101 -0.197 14.475 1.00 69.50 99 VAL A N 1
ATOM 769 C CA . VAL A 1 99 ? -20.707 -0.126 15.806 1.00 69.50 99 VAL A CA 1
ATOM 770 C C . VAL A 1 99 ? -20.227 -1.382 16.517 1.00 69.50 99 VAL A C 1
ATOM 772 O O . VAL A 1 99 ? -20.504 -2.485 16.047 1.00 69.50 99 VAL A O 1
ATOM 775 N N . GLN A 1 100 ? -19.390 -1.230 17.543 1.00 71.06 100 GLN A N 1
ATOM 776 C CA . GLN A 1 100 ? -19.042 -2.372 18.373 1.00 71.06 100 GLN A CA 1
ATOM 777 C C . GLN A 1 100 ? -20.329 -2.734 19.117 1.00 71.06 100 GLN A C 1
ATOM 779 O O . GLN A 1 100 ? -20.825 -1.893 19.860 1.00 71.06 100 GLN A O 1
ATOM 784 N N . PRO A 1 101 ? -20.910 -3.927 18.900 1.00 73.75 101 PRO A N 1
ATOM 785 C CA . PRO A 1 101 ? -22.152 -4.316 19.570 1.00 73.75 101 PRO A CA 1
ATOM 786 C C . PRO A 1 101 ? -21.943 -4.578 21.068 1.00 73.75 101 PRO A C 1
ATOM 788 O O . PRO A 1 101 ? -22.896 -4.843 21.790 1.00 73.75 101 PRO A O 1
ATOM 791 N N . TRP A 1 102 ? -20.691 -4.545 21.520 1.00 71.19 102 TRP A N 1
ATOM 792 C CA . TRP A 1 102 ? -20.271 -4.882 22.861 1.00 71.19 102 TRP A CA 1
ATOM 793 C C . TRP A 1 102 ? -19.382 -3.766 23.400 1.00 71.19 102 TRP A C 1
ATOM 795 O O . TRP A 1 102 ? -18.274 -3.551 22.907 1.00 71.19 102 TRP A O 1
ATOM 805 N N . GLU A 1 103 ? -19.876 -3.062 24.409 1.00 79.75 103 GLU A N 1
ATOM 806 C CA . GLU A 1 103 ? -19.119 -2.091 25.187 1.00 79.75 103 GLU A CA 1
ATOM 807 C C . GLU A 1 103 ? -18.927 -2.693 26.577 1.00 79.75 103 GLU A C 1
ATOM 809 O O . GLU A 1 103 ? -19.881 -2.834 27.343 1.00 79.75 103 GLU A O 1
ATOM 814 N N . ALA A 1 104 ? -17.701 -3.136 26.871 1.00 78.00 104 ALA A N 1
ATOM 815 C CA . ALA A 1 104 ? -17.370 -3.721 28.163 1.00 78.00 104 ALA A CA 1
ATOM 816 C C . ALA A 1 104 ? -17.482 -2.634 29.238 1.00 78.00 104 ALA A C 1
ATOM 818 O O . ALA A 1 104 ? -16.574 -1.826 29.429 1.00 78.00 104 ALA A O 1
ATOM 819 N N . THR A 1 105 ? -18.627 -2.591 29.909 1.00 81.19 105 THR A N 1
ATOM 820 C CA . THR A 1 105 ? -18.852 -1.703 31.043 1.00 81.19 105 THR A CA 1
ATOM 821 C C . THR A 1 105 ? -18.063 -2.249 32.227 1.00 81.19 105 THR A C 1
ATOM 823 O O . THR A 1 105 ? -18.108 -3.449 32.506 1.00 81.19 105 THR A O 1
ATOM 826 N N . ALA A 1 106 ? -17.307 -1.387 32.909 1.00 83.31 106 ALA A N 1
ATOM 827 C CA . ALA A 1 106 ? -16.626 -1.784 34.134 1.00 83.31 106 ALA A CA 1
ATOM 828 C C . ALA A 1 106 ? -17.659 -2.309 35.141 1.00 83.31 106 ALA A C 1
ATOM 830 O O . ALA A 1 106 ? -18.747 -1.741 35.264 1.00 83.31 106 ALA A O 1
ATOM 831 N N . VAL A 1 107 ? -17.324 -3.392 35.846 1.00 81.44 107 VAL A N 1
ATOM 832 C CA . VAL A 1 107 ? -18.165 -3.897 36.935 1.00 81.44 107 VAL A CA 1
ATOM 833 C C . VAL A 1 107 ? -18.277 -2.770 37.965 1.00 81.44 107 VAL A C 1
ATOM 835 O O . VAL A 1 107 ? -17.242 -2.341 38.479 1.00 81.44 107 VAL A O 1
ATOM 838 N N . PRO A 1 108 ? -19.484 -2.239 38.236 1.00 80.06 108 PRO A N 1
ATOM 839 C CA . PRO A 1 108 ? -19.641 -1.196 39.236 1.00 80.06 108 PRO A CA 1
ATOM 840 C C . PRO A 1 108 ? -19.186 -1.738 40.591 1.00 80.06 108 PRO A C 1
ATOM 842 O O . PRO A 1 108 ? -19.378 -2.920 40.882 1.00 80.06 108 PRO A O 1
ATOM 845 N N . GLU A 1 109 ? -18.589 -0.885 41.422 1.00 81.69 109 GLU A N 1
ATOM 846 C CA . GLU A 1 109 ? -18.171 -1.293 42.760 1.00 81.69 109 GLU A CA 1
ATOM 847 C C . GLU A 1 109 ? -19.391 -1.771 43.554 1.00 81.69 109 GLU A C 1
ATOM 849 O O . GLU A 1 109 ? -20.299 -1.005 43.891 1.00 81.69 109 GLU A O 1
ATOM 854 N N . LEU A 1 110 ? -19.430 -3.077 43.815 1.00 78.56 110 LEU A N 1
ATOM 855 C CA . LEU A 1 110 ? -20.451 -3.672 44.656 1.00 78.56 110 LEU A CA 1
ATOM 856 C C . LEU A 1 110 ? -20.135 -3.321 46.113 1.00 78.56 110 LEU A C 1
ATOM 858 O O . LEU A 1 110 ? -18.979 -3.411 46.534 1.00 78.56 110 LEU A O 1
ATOM 862 N N . PRO A 1 111 ? -21.141 -2.940 46.916 1.00 79.44 111 PRO A N 1
ATOM 863 C CA . PRO A 1 111 ? -20.913 -2.677 48.324 1.00 79.44 111 PRO A CA 1
ATOM 864 C C . PRO A 1 111 ? -20.396 -3.949 49.010 1.00 79.44 111 PRO A C 1
ATOM 866 O O . PRO A 1 111 ? -20.971 -5.025 48.863 1.00 79.44 111 PRO A O 1
ATOM 869 N N . PHE A 1 112 ? -19.327 -3.810 49.801 1.00 80.88 112 PHE A N 1
ATOM 870 C CA . PHE A 1 112 ? -18.679 -4.908 50.540 1.00 80.88 112 PHE A CA 1
ATOM 871 C C . PHE A 1 112 ? -19.625 -5.641 51.509 1.00 80.88 112 PHE A C 1
ATOM 873 O O . PHE A 1 112 ? -19.360 -6.767 51.928 1.00 80.88 112 PHE A O 1
ATOM 880 N N . LYS A 1 113 ? -20.741 -5.009 51.879 1.00 77.56 113 LYS A N 1
ATOM 881 C CA . LYS A 1 113 ? -21.783 -5.602 52.712 1.00 77.56 113 LYS A CA 1
ATOM 882 C C . LYS A 1 113 ? -23.149 -5.330 52.096 1.00 77.56 113 LYS A C 1
ATOM 884 O O . LYS A 1 113 ? -23.335 -4.263 51.501 1.00 77.56 113 LYS A O 1
ATOM 889 N N . PRO A 1 114 ? -24.122 -6.239 52.280 1.00 73.94 114 PRO A N 1
ATOM 890 C CA . PRO A 1 114 ? -25.513 -5.924 52.008 1.00 73.94 114 PRO A CA 1
ATOM 891 C C . PRO A 1 114 ? -25.838 -4.617 52.727 1.00 73.94 114 PRO A C 1
ATOM 893 O O . PRO A 1 114 ? -25.633 -4.510 53.937 1.00 73.94 114 PRO A O 1
ATOM 896 N N . ARG A 1 115 ? -26.307 -3.602 51.993 1.00 62.88 115 ARG A N 1
ATOM 897 C CA . ARG A 1 115 ? -26.953 -2.462 52.640 1.00 62.88 115 ARG A CA 1
ATOM 898 C C . ARG A 1 115 ? -28.110 -3.057 53.425 1.00 62.88 115 ARG A C 1
ATOM 900 O O . ARG A 1 115 ? -29.058 -3.556 52.818 1.00 62.88 115 ARG A O 1
ATOM 907 N N . GLU A 1 116 ? -28.013 -3.039 54.751 1.00 64.69 116 GLU A N 1
ATOM 908 C CA . GLU A 1 116 ? -29.170 -3.269 55.596 1.00 64.69 116 GLU A CA 1
ATOM 909 C C . GLU A 1 116 ? -30.193 -2.245 55.139 1.00 64.69 116 GLU A C 1
ATOM 911 O O . GLU A 1 116 ? -30.014 -1.034 55.298 1.00 64.69 116 GLU A O 1
ATOM 916 N N . ARG A 1 117 ? -31.221 -2.725 54.439 1.00 56.34 117 ARG A N 1
ATOM 917 C CA . ARG A 1 117 ? -32.379 -1.916 54.120 1.00 56.34 117 ARG A CA 1
ATOM 918 C C . ARG A 1 117 ? -32.907 -1.524 55.487 1.00 56.34 117 ARG A C 1
ATOM 920 O O . ARG A 1 117 ? -33.558 -2.344 56.128 1.00 56.34 117 ARG A O 1
ATOM 927 N N . LYS A 1 118 ? -32.578 -0.317 55.958 1.00 53.69 118 LYS A N 1
ATOM 928 C CA . LYS A 1 118 ? -33.323 0.310 57.040 1.00 53.69 118 LYS A CA 1
ATOM 929 C C . LYS A 1 118 ? -34.749 0.303 56.525 1.00 53.69 118 LYS A C 1
ATOM 931 O O . LYS A 1 118 ? -35.113 1.076 55.643 1.00 53.69 118 LYS A O 1
ATOM 936 N N . GLN A 1 119 ? -35.518 -0.672 56.990 1.00 55.34 119 GLN A N 1
ATOM 937 C CA . GLN A 1 119 ? -36.955 -0.594 56.995 1.00 55.34 119 GLN A CA 1
ATOM 938 C C . GLN A 1 119 ? -37.240 0.555 57.955 1.00 55.34 119 GLN A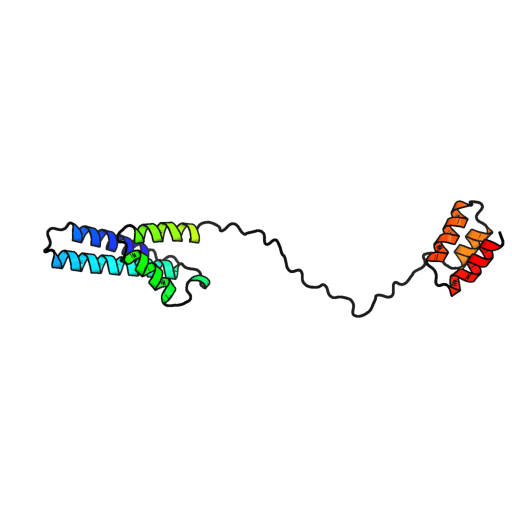 C 1
ATOM 940 O O . GLN A 1 119 ? -37.548 0.344 59.121 1.00 55.34 119 GLN A O 1
ATOM 945 N N . GLU A 1 120 ? -37.063 1.790 57.487 1.00 55.03 120 GLU A N 1
ATOM 946 C CA . GLU A 1 120 ? -37.884 2.880 57.974 1.00 55.03 120 GLU A CA 1
ATOM 947 C C . GLU A 1 120 ? -39.292 2.470 57.566 1.00 55.03 120 GLU A C 1
ATOM 949 O O . GLU A 1 120 ? -39.761 2.707 56.452 1.00 55.03 120 GLU A O 1
ATOM 954 N N . LEU A 1 121 ? -39.913 1.679 58.441 1.00 55.84 121 LEU A N 1
ATOM 955 C CA . LEU A 1 121 ? -41.342 1.510 58.445 1.00 55.84 121 LEU A CA 1
ATOM 956 C C . LEU A 1 121 ? -41.861 2.945 58.508 1.00 55.84 121 LEU A C 1
ATOM 958 O O . LEU A 1 121 ? -41.664 3.629 59.507 1.00 55.84 121 LEU A O 1
ATOM 962 N N . MET A 1 122 ? -42.493 3.420 57.434 1.00 54.69 122 MET A N 1
ATOM 963 C CA . MET A 1 122 ? -43.198 4.711 57.419 1.00 54.69 122 MET A CA 1
ATOM 964 C C . MET A 1 122 ? -44.294 4.799 58.502 1.00 54.69 122 MET A C 1
ATOM 966 O O . MET A 1 122 ? -44.958 5.821 58.623 1.00 54.69 122 MET A O 1
ATOM 970 N N . PHE A 1 123 ? -44.499 3.735 59.283 1.00 57.12 123 PHE A N 1
ATOM 971 C CA . PHE A 1 123 ? -45.541 3.585 60.276 1.00 57.12 123 PHE A CA 1
ATOM 972 C C . PHE A 1 123 ? -44.898 3.170 61.596 1.00 57.12 123 PHE A C 1
ATOM 974 O O . PHE A 1 123 ? -44.294 2.102 61.690 1.00 57.12 123 PHE A O 1
ATOM 981 N N . SER A 1 124 ? -45.015 4.025 62.609 1.00 63.34 124 SER A N 1
ATOM 982 C CA . SER A 1 124 ? -44.711 3.648 63.985 1.00 63.34 124 SER A CA 1
ATOM 983 C C . SER A 1 124 ? -45.762 2.645 64.477 1.00 63.34 124 SER A C 1
ATOM 985 O O . SER A 1 124 ? -46.950 2.787 64.180 1.00 63.34 124 SER A O 1
ATOM 987 N N . ASP A 1 125 ? -45.343 1.637 65.245 1.00 65.44 125 ASP A N 1
ATOM 988 C CA . ASP A 1 125 ? -46.210 0.558 65.750 1.00 65.44 125 ASP A CA 1
ATOM 989 C C . ASP A 1 125 ? -47.485 1.072 66.448 1.00 65.44 125 ASP A C 1
ATOM 991 O O . ASP A 1 125 ? -48.543 0.445 66.367 1.00 65.44 125 ASP A O 1
ATOM 995 N N . GLY A 1 126 ? -47.403 2.238 67.101 1.00 69.50 126 GLY A N 1
ATOM 996 C CA . GLY A 1 126 ? -48.534 2.896 67.759 1.00 69.50 126 GLY A CA 1
ATOM 997 C C . GLY A 1 126 ? -49.576 3.462 66.790 1.00 69.50 126 GLY A C 1
ATOM 998 O O . GLY A 1 126 ? -50.769 3.3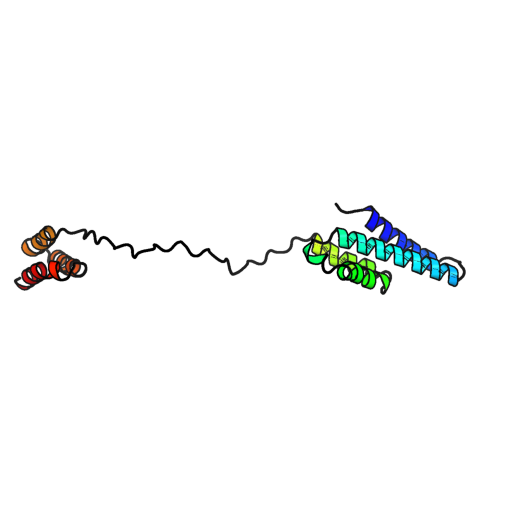34 67.048 1.00 69.50 126 GLY A O 1
ATOM 999 N N . GLY A 1 127 ? -49.154 4.015 65.648 1.00 78.00 127 GLY A N 1
ATOM 1000 C CA . GLY A 1 127 ? -50.080 4.552 64.644 1.00 78.00 127 GLY A CA 1
ATOM 1001 C C . GLY A 1 127 ? -50.908 3.458 63.970 1.00 78.00 127 GLY A C 1
ATOM 1002 O O . GLY A 1 127 ? -52.079 3.655 63.661 1.00 78.00 127 GLY A O 1
ATOM 1003 N N . LEU A 1 128 ? -50.332 2.266 63.806 1.00 82.56 128 LEU A N 1
ATOM 1004 C CA . LEU A 1 128 ? -51.024 1.141 63.182 1.00 82.56 128 LEU A CA 1
ATOM 1005 C C . LEU A 1 128 ? -52.109 0.545 64.091 1.00 82.56 128 LEU A C 1
ATOM 1007 O O . LEU A 1 128 ? -53.183 0.176 63.621 1.00 82.56 128 LEU A O 1
ATOM 1011 N N . GLN A 1 129 ? -51.848 0.485 65.399 1.00 83.19 129 GLN A N 1
ATOM 1012 C CA . GLN A 1 129 ? -52.843 0.057 66.387 1.00 83.19 129 GLN A CA 1
ATOM 1013 C C . GLN A 1 129 ? -53.986 1.066 66.526 1.00 83.19 129 GLN A C 1
ATOM 1015 O O . GLN A 1 129 ? -55.125 0.659 66.747 1.00 83.19 129 GLN A O 1
ATOM 1020 N N . ASP A 1 130 ? -53.692 2.359 66.380 1.00 82.06 130 ASP A N 1
ATOM 1021 C CA . ASP A 1 130 ? -54.693 3.424 66.441 1.00 82.06 130 ASP A CA 1
ATOM 1022 C C . ASP A 1 130 ? -55.652 3.374 65.244 1.00 82.06 130 ASP A C 1
ATOM 1024 O O . ASP A 1 130 ? -56.870 3.365 65.423 1.00 82.06 130 ASP A O 1
ATOM 1028 N N . VAL A 1 131 ? -55.112 3.199 64.030 1.00 84.81 131 VAL A N 1
ATOM 1029 C CA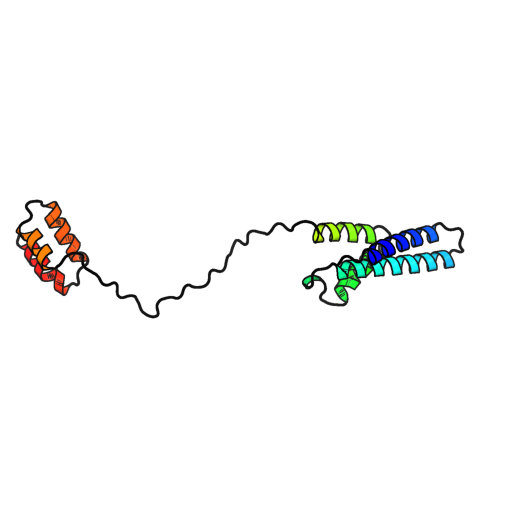 . VAL A 1 131 ? -55.915 2.985 62.814 1.00 84.81 131 VAL A CA 1
ATOM 1030 C C . VAL A 1 131 ? -56.794 1.741 62.952 1.00 84.81 131 VAL A C 1
ATOM 1032 O O . VAL A 1 131 ? -57.974 1.795 62.625 1.00 84.81 131 VAL A O 1
ATOM 1035 N N . LEU A 1 132 ? -56.276 0.634 63.494 1.00 84.44 132 LEU A N 1
ATOM 1036 C CA . LEU A 1 132 ? -57.082 -0.579 63.680 1.00 84.44 132 LEU A CA 1
ATOM 1037 C C . LEU A 1 132 ? -58.229 -0.411 64.683 1.00 84.44 132 LEU A C 1
ATOM 1039 O O . LEU A 1 132 ? -59.260 -1.048 64.499 1.00 84.44 132 LEU A O 1
ATOM 1043 N N . ARG A 1 133 ? -58.066 0.421 65.721 1.00 84.00 133 ARG A N 1
ATOM 1044 C CA . ARG A 1 133 ? -59.095 0.642 66.753 1.00 84.00 133 ARG A CA 1
ATOM 1045 C C . ARG A 1 133 ? -60.123 1.700 66.379 1.00 84.00 133 ARG A C 1
ATOM 1047 O O . ARG A 1 133 ? -61.267 1.600 66.812 1.00 84.00 133 ARG A O 1
ATOM 1054 N N . HIS A 1 134 ? -59.712 2.733 65.647 1.00 83.38 134 HIS A N 1
ATOM 1055 C CA . HIS A 1 134 ? -60.514 3.948 65.498 1.00 83.38 134 HIS A CA 1
ATOM 1056 C C . HIS A 1 134 ? -60.890 4.280 64.051 1.00 83.38 134 HIS A C 1
ATOM 1058 O O . HIS A 1 134 ? -61.777 5.115 63.841 1.00 83.38 134 HIS A O 1
ATOM 1064 N N . ALA A 1 135 ? -60.276 3.651 63.042 1.00 85.25 135 ALA A N 1
ATOM 1065 C CA . ALA A 1 135 ? -60.659 3.906 61.657 1.00 85.25 135 ALA A CA 1
ATOM 1066 C C . ALA A 1 135 ? -62.044 3.315 61.364 1.00 85.25 135 ALA A C 1
ATOM 1068 O O . ALA A 1 135 ? -62.265 2.109 61.447 1.00 85.25 135 ALA A O 1
ATOM 1069 N N . ARG A 1 136 ? -62.984 4.188 60.985 1.00 81.38 136 ARG A N 1
ATOM 1070 C CA . ARG A 1 136 ? -64.350 3.806 60.582 1.00 81.38 136 ARG A CA 1
ATOM 1071 C C . ARG A 1 136 ? -64.403 3.175 59.190 1.00 81.38 136 ARG A C 1
ATOM 1073 O O . ARG A 1 136 ? -65.382 2.519 58.859 1.00 81.38 136 ARG A O 1
ATOM 1080 N N . ASP A 1 137 ? -63.369 3.413 58.390 1.00 89.19 137 ASP A N 1
ATOM 1081 C CA . ASP A 1 137 ? -63.234 2.936 57.020 1.00 89.19 137 ASP A CA 1
ATOM 1082 C C . ASP A 1 137 ? -62.572 1.539 56.993 1.00 89.19 137 ASP A C 1
ATOM 1084 O O . ASP A 1 137 ? -61.412 1.404 57.411 1.00 89.19 137 ASP A O 1
ATOM 1088 N N . PRO A 1 138 ? -63.275 0.492 56.514 1.00 85.06 138 PRO A N 1
ATOM 1089 C CA . PRO A 1 138 ? -62.732 -0.862 56.411 1.00 85.06 138 PRO A CA 1
ATOM 1090 C C . PRO A 1 138 ? -61.455 -0.953 55.567 1.00 85.06 138 PRO A C 1
ATOM 1092 O O . PRO A 1 138 ? -60.563 -1.740 55.894 1.00 85.06 138 PRO A O 1
ATOM 1095 N N . ASP A 1 139 ? -61.321 -0.127 54.528 1.00 86.06 139 ASP A N 1
ATOM 1096 C CA . ASP A 1 139 ? -60.173 -0.179 53.619 1.00 86.06 139 ASP A CA 1
ATOM 1097 C C . ASP A 1 139 ? -58.894 0.340 54.292 1.00 86.06 139 ASP A C 1
ATOM 1099 O O . ASP A 1 139 ? -57.792 -0.179 54.069 1.00 86.06 139 ASP A O 1
ATOM 1103 N N . GLN A 1 140 ? -59.028 1.307 55.201 1.00 82.00 140 GLN A N 1
ATOM 1104 C CA . GLN A 1 140 ? -57.915 1.805 56.015 1.00 82.00 140 GLN A CA 1
ATOM 1105 C C . GLN A 1 140 ? -57.454 0.761 57.036 1.00 82.00 140 GLN A C 1
ATOM 1107 O O . GLN A 1 140 ? -56.247 0.562 57.208 1.00 82.00 140 GLN A O 1
ATOM 1112 N N . ARG A 1 141 ? -58.392 0.029 57.653 1.00 84.12 141 ARG A N 1
ATOM 1113 C CA . ARG A 1 141 ? -58.072 -1.095 58.551 1.00 84.12 141 ARG A CA 1
ATOM 1114 C C . ARG A 1 141 ? -57.359 -2.220 57.799 1.00 84.12 141 ARG A C 1
ATOM 1116 O O . ARG A 1 141 ? -56.342 -2.729 58.271 1.00 84.12 141 ARG A O 1
ATOM 1123 N N . LEU A 1 142 ? -57.816 -2.561 56.594 1.00 85.94 142 LEU A N 1
ATOM 1124 C CA . LEU A 1 142 ? -57.176 -3.575 55.753 1.00 85.94 142 LEU A CA 1
ATOM 1125 C C . LEU A 1 142 ? -55.766 -3.152 55.309 1.00 85.94 142 LEU A C 1
ATOM 1127 O O . LEU A 1 142 ? -54.825 -3.949 55.344 1.00 85.94 142 LEU A O 1
ATOM 1131 N N . THR A 1 143 ? -55.593 -1.879 54.953 1.00 84.38 143 THR A N 1
ATOM 1132 C CA . THR A 1 143 ? -54.284 -1.305 54.611 1.00 84.38 143 THR A CA 1
ATOM 1133 C C . THR A 1 143 ? -53.317 -1.385 55.794 1.00 84.38 143 THR A C 1
ATOM 1135 O O . THR A 1 143 ? -52.152 -1.754 55.614 1.00 84.38 143 THR A O 1
ATOM 1138 N N . ALA A 1 144 ? -53.806 -1.137 57.014 1.00 86.00 144 ALA A N 1
ATOM 1139 C CA . ALA A 1 144 ? -53.020 -1.293 58.232 1.00 86.00 144 ALA A CA 1
ATOM 1140 C C . ALA A 1 144 ? -52.573 -2.750 58.454 1.00 86.00 144 ALA A C 1
ATOM 1142 O O . ALA A 1 144 ? -51.404 -3.001 58.750 1.00 86.00 144 ALA A O 1
ATOM 1143 N N . ILE A 1 145 ? -53.453 -3.730 58.213 1.00 86.69 145 ILE A N 1
ATOM 1144 C CA . ILE A 1 145 ? -53.093 -5.158 58.261 1.00 86.69 145 ILE A CA 1
ATOM 1145 C C . ILE A 1 145 ? -52.016 -5.479 57.218 1.00 86.69 145 ILE A C 1
ATOM 1147 O O . ILE A 1 145 ? -51.026 -6.137 57.539 1.00 86.69 145 ILE A O 1
ATOM 1151 N N . PHE A 1 146 ? -52.135 -4.989 55.982 1.00 86.81 146 PHE A N 1
ATOM 1152 C CA . PHE A 1 146 ? -51.124 -5.246 54.952 1.00 86.81 146 PHE A CA 1
ATOM 1153 C C . PHE A 1 146 ? -49.763 -4.619 55.260 1.00 86.81 146 PHE A C 1
ATOM 1155 O O . PHE A 1 146 ? -48.736 -5.215 54.918 1.00 86.81 146 PHE A O 1
ATOM 1162 N N . ALA A 1 147 ? -49.729 -3.474 55.943 1.00 84.56 147 ALA A N 1
ATOM 1163 C CA . ALA A 1 147 ? -48.483 -2.865 56.394 1.00 84.56 147 ALA A CA 1
ATOM 1164 C C . ALA A 1 147 ? -47.715 -3.777 57.373 1.00 84.56 147 ALA A C 1
ATOM 1166 O O . ALA A 1 147 ? -46.484 -3.846 57.292 1.00 84.56 147 ALA A O 1
ATOM 1167 N N . THR A 1 148 ? -48.414 -4.575 58.198 1.00 86.19 148 THR A N 1
ATOM 1168 C CA . THR A 1 148 ? -47.769 -5.533 59.122 1.00 86.19 148 THR A CA 1
ATOM 1169 C C . THR A 1 148 ? -46.940 -6.608 58.414 1.00 86.19 148 THR A C 1
ATOM 1171 O O . THR A 1 148 ? -45.966 -7.097 58.982 1.00 86.19 148 THR A O 1
ATOM 1174 N N . ARG A 1 149 ? -47.231 -6.932 57.140 1.00 82.94 149 ARG A N 1
ATOM 1175 C CA . ARG A 1 149 ? -46.456 -7.917 56.352 1.00 82.94 149 ARG A CA 1
ATOM 1176 C C . ARG A 1 149 ? -45.007 -7.495 56.112 1.00 82.94 149 ARG A C 1
ATOM 1178 O O . ARG A 1 149 ? -44.189 -8.328 55.732 1.00 82.94 149 ARG A O 1
ATOM 1185 N N . ARG A 1 150 ? -44.702 -6.203 56.259 1.00 77.06 150 ARG A N 1
ATOM 1186 C CA . ARG A 1 150 ? -43.354 -5.644 56.080 1.00 77.06 150 ARG A CA 1
ATOM 1187 C C . ARG A 1 150 ? -42.595 -5.487 57.402 1.00 77.06 150 ARG A C 1
ATOM 1189 O O . ARG A 1 150 ? -41.421 -5.133 57.355 1.00 77.06 150 ARG A O 1
ATOM 1196 N N . MET A 1 151 ? -43.242 -5.747 58.540 1.00 77.94 151 MET A N 1
ATOM 1197 C CA . MET A 1 151 ? -42.661 -5.660 59.883 1.00 77.94 151 MET A CA 1
ATOM 1198 C C . MET A 1 151 ? -41.962 -6.968 60.267 1.00 77.94 151 MET A C 1
ATOM 1200 O O . MET A 1 151 ? -42.235 -8.032 59.703 1.00 77.94 151 MET A O 1
ATOM 1204 N N . ARG A 1 152 ? -41.068 -6.915 61.260 1.00 79.00 152 ARG A N 1
ATOM 1205 C CA . ARG A 1 152 ? -40.472 -8.133 61.822 1.00 79.00 152 ARG A CA 1
ATOM 1206 C C . ARG A 1 152 ? -41.551 -8.922 62.559 1.00 79.00 152 ARG A C 1
ATOM 1208 O O . ARG A 1 152 ? -42.384 -8.342 63.251 1.00 79.00 152 ARG A O 1
ATOM 1215 N N . SER A 1 153 ? -41.503 -10.254 62.486 1.00 77.38 153 SER A N 1
ATOM 1216 C CA . SER A 1 153 ? -42.562 -11.115 63.038 1.00 77.38 153 SER A CA 1
ATOM 1217 C C . SER A 1 153 ? -42.883 -10.824 64.508 1.00 77.38 153 SER A C 1
ATOM 1219 O O . SER A 1 153 ? -44.041 -10.875 64.899 1.00 77.38 153 SER A O 1
ATOM 1221 N N . LYS A 1 154 ? -41.880 -10.460 65.322 1.00 82.06 154 LYS A N 1
ATOM 1222 C CA . LYS A 1 154 ? -42.064 -10.119 66.744 1.00 82.06 154 LYS A CA 1
ATOM 1223 C C . LYS A 1 154 ? -42.903 -8.849 66.968 1.00 82.06 154 LYS A C 1
ATOM 1225 O O . LYS A 1 154 ? -43.643 -8.797 67.943 1.00 82.06 154 LYS A O 1
ATOM 1230 N N . GLU A 1 155 ? -42.804 -7.868 66.073 1.00 81.06 155 GLU A N 1
ATOM 1231 C CA . GLU A 1 155 ? -43.504 -6.572 66.151 1.00 81.06 155 GLU A CA 1
ATOM 1232 C C . GLU A 1 155 ? -44.929 -6.669 65.576 1.00 81.06 155 GLU A C 1
ATOM 1234 O O . GLU A 1 155 ? -45.858 -6.054 66.091 1.00 81.06 155 GLU A O 1
ATOM 1239 N N . ALA A 1 156 ? -45.136 -7.513 64.557 1.00 83.25 156 ALA A N 1
ATOM 1240 C CA . ALA A 1 156 ? -46.441 -7.704 63.916 1.00 83.25 156 ALA A CA 1
ATOM 1241 C C . ALA A 1 156 ? -47.457 -8.481 64.781 1.00 83.25 156 ALA A C 1
ATOM 1243 O O . ALA A 1 156 ? -48.659 -8.224 64.708 1.00 83.25 156 ALA A O 1
ATOM 1244 N N . ILE A 1 157 ? -46.999 -9.431 65.607 1.00 86.06 157 ILE A N 1
ATOM 1245 C CA . ILE A 1 157 ? -47.862 -10.315 66.417 1.00 86.06 157 ILE A CA 1
ATOM 1246 C C . ILE A 1 157 ? -48.897 -9.564 67.280 1.00 86.06 157 ILE A C 1
ATOM 1248 O O . ILE A 1 157 ? -50.074 -9.928 67.210 1.00 86.06 157 ILE A O 1
ATOM 1252 N N . PRO A 1 158 ? -48.537 -8.563 68.111 1.00 85.06 158 PRO A N 1
ATOM 1253 C CA . PRO A 1 158 ? -49.522 -7.866 68.942 1.00 85.06 158 PRO A CA 1
ATOM 1254 C C . PRO A 1 158 ? -50.570 -7.105 68.116 1.00 85.06 158 PRO A C 1
ATOM 1256 O O . PRO A 1 158 ? -51.738 -7.077 68.499 1.00 85.06 158 PRO A O 1
ATOM 1259 N N . ILE A 1 159 ? -50.178 -6.550 66.965 1.00 86.31 159 ILE A N 1
ATOM 1260 C CA . ILE A 1 159 ? -51.059 -5.796 66.063 1.00 86.31 159 ILE A CA 1
ATOM 1261 C C . ILE A 1 159 ? -52.055 -6.738 65.373 1.00 86.31 159 ILE A C 1
ATOM 1263 O O . ILE A 1 159 ? -53.252 -6.468 65.338 1.00 86.31 159 ILE A O 1
ATOM 1267 N N . LEU A 1 160 ? -51.587 -7.896 64.903 1.00 87.50 160 LEU A N 1
ATOM 1268 C CA . LEU A 1 160 ? -52.446 -8.918 64.299 1.00 87.50 160 LEU A CA 1
ATOM 1269 C C . LEU A 1 160 ? -53.425 -9.526 65.312 1.00 87.50 160 LEU A C 1
ATOM 1271 O O . LEU A 1 160 ? -54.583 -9.758 64.981 1.00 87.50 160 LEU A O 1
ATOM 1275 N N . LYS A 1 161 ? -52.999 -9.734 66.566 1.00 87.25 161 LYS A N 1
ATOM 1276 C CA . LYS A 1 161 ? -53.901 -10.169 67.646 1.00 87.25 161 LYS A CA 1
ATOM 1277 C C . LYS A 1 161 ? -54.999 -9.149 67.940 1.00 87.25 161 LYS A C 1
ATOM 1279 O O . LYS A 1 161 ? -56.083 -9.554 68.338 1.00 87.25 161 LYS A O 1
ATOM 1284 N N . LEU A 1 162 ? -54.710 -7.857 67.792 1.00 86.06 162 LEU A N 1
ATOM 1285 C CA . LEU A 1 162 ? -55.702 -6.796 67.944 1.00 86.06 162 LEU A CA 1
ATOM 1286 C C . LEU A 1 162 ? -56.708 -6.817 66.787 1.00 86.06 162 LEU A C 1
ATOM 1288 O O . LEU A 1 162 ? -57.901 -6.780 67.049 1.00 86.06 162 LEU A O 1
ATOM 1292 N N . ALA A 1 163 ? -56.237 -6.956 65.545 1.00 85.44 163 ALA A N 1
ATOM 1293 C CA . ALA A 1 163 ? -57.101 -7.051 64.366 1.00 85.44 163 ALA A CA 1
ATOM 1294 C C . ALA A 1 163 ? -58.010 -8.295 64.371 1.00 85.44 163 ALA A C 1
ATOM 1296 O O . ALA A 1 163 ? -59.114 -8.239 63.855 1.00 85.44 163 ALA A O 1
ATOM 1297 N N . LEU A 1 164 ? -57.558 -9.410 64.958 1.00 85.62 164 LEU A N 1
ATOM 1298 C CA . LEU A 1 164 ? -58.339 -10.651 65.093 1.00 85.62 164 LEU A CA 1
ATOM 1299 C C . LEU A 1 164 ? -59.434 -10.596 66.171 1.00 85.62 164 LEU A C 1
ATOM 1301 O O . LEU A 1 164 ? -60.205 -11.544 66.292 1.00 85.62 164 LEU A O 1
ATOM 1305 N N . ARG A 1 165 ? -59.438 -9.565 67.023 1.00 80.00 165 ARG A N 1
ATOM 1306 C CA . ARG A 1 165 ? -60.434 -9.390 68.096 1.00 80.00 165 ARG A CA 1
ATOM 1307 C C . ARG A 1 165 ? -61.625 -8.530 67.677 1.00 80.00 165 ARG A C 1
ATOM 1309 O O . ARG A 1 165 ? -62.541 -8.383 68.481 1.00 80.00 165 ARG A O 1
ATOM 1316 N N . ASP A 1 166 ? -61.547 -7.948 66.490 1.00 65.06 166 ASP A N 1
ATOM 1317 C CA . ASP A 1 166 ? -62.589 -7.166 65.828 1.00 65.06 166 ASP A CA 1
ATOM 1318 C C . ASP A 1 166 ? -63.430 -8.096 64.941 1.00 65.06 166 ASP A C 1
ATOM 1320 O O . ASP A 1 166 ? -64.670 -7.952 64.919 1.00 65.06 166 ASP A O 1
#

Sequence (166 aa):
MISKWLFSGAALLEIGSWASAVSDLPVHQAALLYASAHGLGSAMLAAGIWLLLPRRYRYPFPWSPLFIFSVSFFIPLIGMIGVALALFPALYLPRKRKVQPWEATAVPELPFKPRERKQELMFSDGGLQDVLRHARDPDQRLTAIFATRRMRSKEAIPILKLALRD

Radius of gyration: 42.43 Å; chains: 1; bounding box: 85×24×100 Å

Secondary structure (DSSP, 8-state):
---HHHHHHHHHHHHHHHHHHHSSS-HHHHHHHHHHHHHHHHHHHHHHHHHHS-HHHH-STTHHHHHHHHHHHHSTTHHHHHHHHHHHHHHHSPP-----S---PPPP---SS--------SS-HHHHHHHHHH---HHHHHHHHHHHTTS-HHHHHHHHHHHTT-

Foldseek 3Di:
DQPVCLQVQLVVLLVQLVVLCPDPDDPVRSVVSNLVSQLSSLLSLLVSLLVLDDPVQVPPPPVSSVVLSCQSRVDRPCSSVVSCVVRVCVRPPDDDPDPPPDDPDPDPDDPPDPPPPPCPLVDDLVNLLCCCVPPPDPVSVVVSLVSLVVPDPVSSVVSVVSNVVD